Protein AF-A0A9X5Z1A7-F1 (afdb_monomer_lite)

Structure (mmCIF, N/CA/C/O backbone):
data_AF-A0A9X5Z1A7-F1
#
_entry.id   AF-A0A9X5Z1A7-F1
#
loop_
_atom_site.group_PDB
_atom_site.id
_atom_site.type_symbol
_atom_site.label_atom_id
_atom_site.label_alt_id
_atom_site.label_comp_id
_atom_site.label_asym_id
_atom_site.label_entity_id
_atom_site.label_seq_id
_atom_site.pdbx_PDB_ins_code
_atom_site.Cartn_x
_atom_site.Cartn_y
_atom_site.Cartn_z
_atom_site.occupancy
_atom_site.B_iso_or_equiv
_atom_site.auth_seq_id
_atom_site.auth_comp_id
_atom_site.auth_asym_id
_atom_site.auth_atom_id
_atom_site.pdbx_PDB_model_num
ATOM 1 N N . MET A 1 1 ? -14.332 5.388 10.655 1.00 78.69 1 MET A N 1
ATOM 2 C CA . MET A 1 1 ? -13.610 6.408 11.451 1.00 78.69 1 MET A CA 1
ATOM 3 C C . MET A 1 1 ? -14.039 6.489 12.929 1.00 78.69 1 MET A C 1
ATOM 5 O O . MET A 1 1 ? -13.181 6.592 13.798 1.00 78.69 1 MET A O 1
ATOM 9 N N . ASP A 1 2 ? -15.337 6.378 13.237 1.00 81.88 2 ASP A N 1
ATOM 10 C CA . ASP A 1 2 ? -15.950 6.581 14.571 1.00 81.88 2 ASP A CA 1
ATOM 11 C C . ASP A 1 2 ? -15.207 5.975 15.787 1.00 81.88 2 ASP A C 1
ATOM 13 O O . ASP A 1 2 ? -15.010 6.647 16.796 1.00 81.88 2 ASP A O 1
ATOM 17 N N . ARG A 1 3 ? -14.709 4.732 15.691 1.00 81.19 3 ARG A N 1
ATOM 18 C CA . ARG A 1 3 ? -13.983 4.078 16.802 1.00 81.19 3 ARG A CA 1
ATOM 19 C C . ARG A 1 3 ? -12.694 4.795 17.214 1.00 81.19 3 ARG A C 1
ATOM 21 O O . ARG A 1 3 ? -12.353 4.772 18.389 1.00 81.19 3 ARG A O 1
ATOM 28 N N . VAL A 1 4 ? -11.972 5.394 16.267 1.00 81.88 4 VAL A N 1
ATOM 29 C CA . VAL A 1 4 ? -10.717 6.114 16.548 1.00 81.88 4 VAL A CA 1
ATOM 30 C C . VAL A 1 4 ? -11.024 7.462 17.197 1.00 81.88 4 VAL A C 1
ATOM 32 O O . VAL A 1 4 ? -10.368 7.840 18.162 1.00 81.88 4 VAL A O 1
ATOM 35 N N . LEU A 1 5 ? -12.068 8.148 16.723 1.00 82.38 5 LEU A N 1
ATOM 36 C CA . LEU A 1 5 ? -12.526 9.418 17.292 1.00 82.38 5 LEU A CA 1
ATOM 37 C C . LEU A 1 5 ? -13.023 9.240 18.732 1.00 82.38 5 LEU A C 1
ATOM 39 O O . LEU A 1 5 ? -12.604 9.978 19.619 1.00 82.38 5 LEU A O 1
ATOM 43 N N . LYS A 1 6 ? -13.826 8.201 18.993 1.00 83.38 6 LYS A N 1
ATOM 44 C CA . LYS A 1 6 ? -14.278 7.840 20.350 1.00 83.38 6 LYS A CA 1
ATOM 45 C C . LYS A 1 6 ? -13.134 7.477 21.298 1.00 83.38 6 LYS A C 1
ATOM 47 O O . LYS A 1 6 ? -13.269 7.664 22.500 1.00 83.38 6 LYS A O 1
ATOM 52 N N . ALA A 1 7 ? -12.017 6.983 20.768 1.00 81.31 7 ALA A N 1
ATOM 53 C CA . ALA A 1 7 ? -10.816 6.666 21.538 1.00 81.31 7 ALA A CA 1
ATOM 54 C C . ALA A 1 7 ? -9.868 7.872 21.721 1.00 81.31 7 ALA A C 1
ATOM 56 O O . ALA A 1 7 ? -8.721 7.695 22.121 1.00 81.31 7 ALA A O 1
ATOM 57 N N . GLY A 1 8 ? -10.307 9.095 21.401 1.00 82.25 8 GLY A N 1
ATOM 58 C CA . GLY A 1 8 ? -9.481 10.298 21.544 1.00 82.25 8 GLY A CA 1
ATOM 59 C C . GLY A 1 8 ? -8.377 10.421 20.490 1.00 82.25 8 GLY A C 1
ATOM 60 O O . GLY A 1 8 ? -7.371 11.081 20.727 1.00 82.25 8 GLY A O 1
ATOM 61 N N . GLY A 1 9 ? -8.540 9.779 19.330 1.00 85.25 9 GLY A N 1
ATOM 62 C CA . GLY A 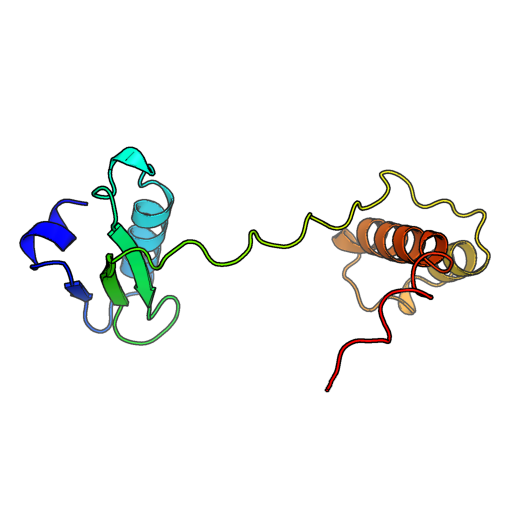1 9 ? -7.590 9.851 18.219 1.00 85.25 9 GLY A CA 1
ATOM 63 C C . GLY A 1 9 ? -6.574 8.710 18.168 1.00 85.25 9 GLY A C 1
ATOM 64 O O . GLY A 1 9 ? -5.875 8.596 17.166 1.00 85.25 9 GLY A O 1
ATOM 65 N N . VAL A 1 10 ? -6.515 7.828 19.173 1.00 89.69 10 VAL A N 1
ATOM 66 C CA . VAL A 1 10 ? -5.623 6.656 19.178 1.00 89.69 10 VAL A CA 1
ATOM 67 C C . VAL A 1 10 ? -6.395 5.400 19.561 1.00 89.69 10 VAL A C 1
ATOM 69 O O . VAL A 1 10 ? -6.871 5.252 20.680 1.00 89.69 10 VAL A O 1
ATOM 72 N N . LEU A 1 11 ? -6.474 4.446 18.636 1.00 89.44 11 LEU A N 1
ATOM 73 C CA . LEU A 1 11 ? -7.043 3.125 18.868 1.00 89.44 11 LEU A CA 1
ATOM 74 C C . LEU A 1 11 ? -5.924 2.084 18.925 1.00 89.44 11 LEU A C 1
ATOM 76 O O . LEU A 1 11 ? -5.301 1.768 17.910 1.00 89.44 11 LEU A O 1
ATOM 80 N N . ARG A 1 12 ? -5.709 1.507 20.109 1.00 90.75 12 ARG A N 1
ATOM 81 C CA . ARG A 1 12 ? -4.776 0.397 20.328 1.00 90.75 12 ARG A CA 1
ATOM 82 C C . ARG A 1 12 ? -5.545 -0.907 20.492 1.00 90.75 12 ARG A C 1
ATOM 84 O O . ARG A 1 12 ? -6.435 -1.011 21.328 1.00 90.75 12 ARG A O 1
ATOM 91 N N . ILE A 1 13 ? -5.180 -1.909 19.702 1.00 87.19 13 ILE A N 1
ATOM 92 C CA . ILE A 1 13 ? -5.730 -3.261 19.777 1.00 87.19 13 ILE A CA 1
ATOM 93 C C . ILE A 1 13 ? -4.597 -4.197 20.139 1.00 87.19 13 ILE A C 1
ATOM 95 O O . ILE A 1 13 ? -3.599 -4.304 19.416 1.00 87.19 13 ILE A O 1
ATOM 99 N N . GLU A 1 14 ? -4.742 -4.871 21.272 1.00 90.44 14 GLU A N 1
ATOM 100 C CA . GLU A 1 14 ? -3.673 -5.700 21.789 1.00 90.44 14 GLU A CA 1
ATOM 101 C C . GLU A 1 14 ? -3.637 -7.081 21.158 1.00 90.44 14 GLU A C 1
ATOM 103 O O . GLU A 1 14 ? -4.660 -7.748 21.064 1.00 90.44 14 GLU A O 1
ATOM 108 N N . ASN A 1 15 ? -2.445 -7.468 20.682 1.00 85.62 15 ASN A N 1
ATOM 109 C CA . ASN A 1 15 ? -2.160 -8.762 20.059 1.00 85.62 15 ASN A CA 1
ATOM 110 C C . ASN A 1 15 ? -3.318 -9.338 19.214 1.00 85.62 15 ASN A C 1
ATOM 112 O O . ASN A 1 15 ? -3.721 -10.482 19.428 1.00 85.62 15 ASN A O 1
ATOM 116 N N . PRO A 1 16 ? -3.863 -8.580 18.236 1.00 88.25 16 PRO A N 1
ATOM 117 C CA . PRO A 1 16 ? -5.027 -9.041 17.502 1.00 88.25 16 PRO A CA 1
ATOM 118 C C . PRO A 1 16 ? -4.692 -10.281 16.664 1.00 88.25 16 PRO A C 1
ATOM 120 O O . PRO A 1 16 ? -3.621 -10.327 16.033 1.00 88.25 16 PRO A O 1
ATOM 123 N N . PRO A 1 17 ? -5.628 -11.244 16.576 1.00 88.94 17 PRO A N 1
ATOM 124 C CA . PRO A 1 17 ? -5.539 -12.360 15.645 1.00 88.94 17 PRO A CA 1
ATOM 125 C C . PRO A 1 17 ? -5.388 -11.888 14.193 1.00 88.94 17 PRO A C 1
ATOM 127 O O . PRO A 1 17 ? -5.860 -10.812 13.814 1.00 88.94 17 PRO A O 1
ATOM 130 N N . ALA A 1 18 ? -4.790 -12.725 13.342 1.00 86.00 18 ALA A N 1
ATOM 131 C CA . ALA A 1 18 ? -4.546 -12.398 11.933 1.00 86.00 18 ALA A CA 1
ATOM 132 C C . ALA A 1 18 ? -5.827 -12.009 11.165 1.00 86.00 18 ALA A C 1
ATOM 134 O O . ALA A 1 18 ? -5.810 -11.072 10.365 1.00 86.00 18 ALA A O 1
ATOM 135 N N . ALA A 1 19 ? -6.954 -12.668 11.455 1.00 87.62 19 ALA A N 1
ATOM 136 C CA . ALA A 1 19 ? -8.250 -12.344 10.857 1.00 87.62 19 ALA A CA 1
ATOM 137 C C . ALA A 1 19 ? -8.719 -10.919 11.211 1.00 87.62 19 ALA A C 1
ATOM 139 O O . ALA A 1 19 ? -9.176 -10.180 10.338 1.00 87.62 19 ALA A O 1
ATOM 140 N N . VAL A 1 20 ? -8.527 -10.499 12.467 1.00 87.88 20 VAL A N 1
ATOM 141 C CA . VAL A 1 20 ? -8.867 -9.146 12.936 1.00 87.88 20 VAL A CA 1
ATOM 142 C C . VAL A 1 20 ? -7.979 -8.107 12.250 1.00 87.88 20 VAL A C 1
ATOM 144 O O . VAL A 1 20 ? -8.480 -7.091 11.773 1.00 87.88 20 VAL A O 1
ATOM 147 N N . ARG A 1 21 ? -6.677 -8.384 12.091 1.00 86.88 21 ARG A N 1
ATOM 148 C CA . ARG A 1 21 ? -5.765 -7.504 11.334 1.00 86.88 21 ARG A CA 1
ATOM 149 C C . ARG A 1 21 ? -6.200 -7.338 9.887 1.00 86.88 21 ARG A C 1
ATOM 151 O O . ARG A 1 21 ? -6.210 -6.224 9.368 1.00 86.88 21 ARG A O 1
ATOM 158 N N . ALA A 1 22 ? -6.572 -8.436 9.232 1.00 87.62 22 ALA A N 1
ATOM 159 C CA . ALA A 1 22 ? -7.035 -8.404 7.853 1.00 87.62 22 ALA A CA 1
ATOM 160 C C . ALA A 1 22 ? -8.320 -7.576 7.707 1.00 87.62 22 ALA A C 1
ATOM 162 O O . ALA A 1 22 ? -8.421 -6.787 6.767 1.00 87.62 22 ALA A O 1
ATOM 163 N N . ALA A 1 23 ? -9.262 -7.708 8.646 1.00 88.88 23 ALA A N 1
ATOM 164 C CA . ALA A 1 23 ? -10.491 -6.919 8.669 1.00 88.88 23 ALA A CA 1
ATOM 165 C C . ALA A 1 23 ? -10.201 -5.418 8.833 1.00 88.88 23 ALA A C 1
ATOM 167 O O . ALA A 1 23 ? -10.660 -4.618 8.020 1.00 88.88 23 ALA A O 1
ATOM 168 N N . TYR A 1 24 ? -9.367 -5.042 9.809 1.00 88.75 24 TYR A N 1
ATOM 169 C CA . TYR A 1 24 ? -8.966 -3.645 9.999 1.00 88.75 24 TYR A CA 1
ATOM 170 C C . TYR A 1 24 ? -8.227 -3.085 8.787 1.00 88.75 24 TYR A C 1
ATOM 172 O O . TYR A 1 24 ? -8.501 -1.966 8.379 1.00 88.75 24 TYR A O 1
ATOM 180 N N . ARG A 1 25 ? -7.342 -3.858 8.152 1.00 86.00 25 ARG A N 1
ATOM 181 C CA . ARG A 1 25 ? -6.638 -3.419 6.940 1.00 86.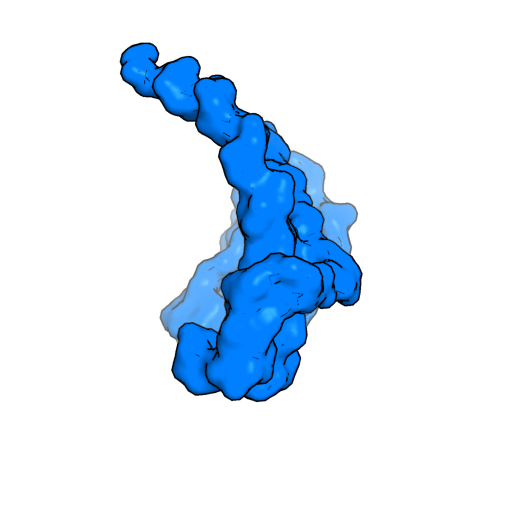00 25 ARG A CA 1
ATOM 182 C C . ARG A 1 25 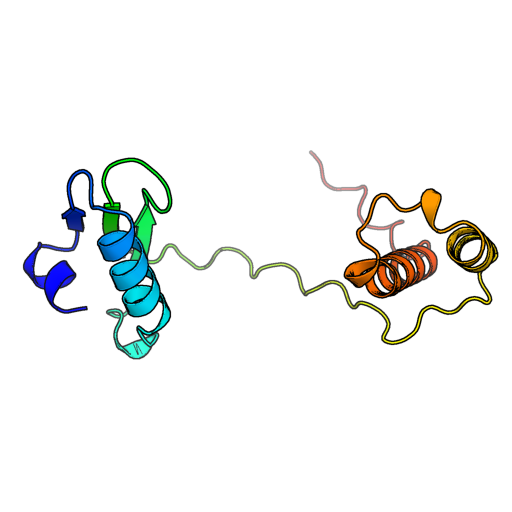? -7.598 -3.115 5.793 1.00 86.00 25 ARG A C 1
ATOM 184 O O . ARG A 1 25 ? -7.424 -2.105 5.123 1.00 86.00 25 ARG A O 1
ATOM 191 N N . ARG A 1 26 ? -8.594 -3.978 5.566 1.00 88.12 26 ARG A N 1
ATOM 192 C CA . ARG A 1 26 ? -9.622 -3.744 4.540 1.00 88.12 26 ARG A CA 1
ATOM 193 C C . ARG A 1 26 ? -10.433 -2.493 4.860 1.00 88.12 26 ARG A C 1
ATOM 195 O O . ARG A 1 26 ? -10.598 -1.664 3.981 1.00 88.12 26 ARG A O 1
ATOM 202 N N . ALA A 1 27 ? -10.854 -2.343 6.116 1.00 87.94 27 ALA A N 1
ATOM 203 C CA . ALA A 1 27 ? -11.601 -1.174 6.561 1.00 87.94 27 ALA A CA 1
ATOM 204 C C . ALA A 1 27 ? -10.787 0.120 6.410 1.00 87.94 27 ALA A C 1
ATOM 206 O O . ALA A 1 27 ? -11.301 1.105 5.910 1.00 87.94 27 ALA A O 1
ATOM 207 N N . LEU A 1 28 ? -9.504 0.121 6.787 1.00 86.81 28 LEU A N 1
ATOM 208 C CA . LEU A 1 28 ? -8.626 1.286 6.642 1.00 86.81 28 LEU A CA 1
ATOM 209 C C . LEU A 1 28 ? -8.383 1.650 5.173 1.00 86.81 28 LEU A C 1
ATOM 211 O O . LEU A 1 28 ? -8.312 2.827 4.846 1.00 86.81 28 LEU A O 1
ATOM 215 N N . ALA A 1 29 ? -8.264 0.650 4.297 1.00 85.50 29 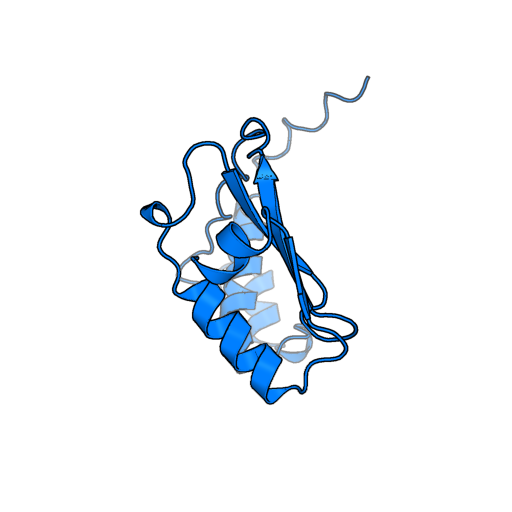ALA A N 1
ATOM 216 C CA . ALA A 1 29 ? -8.090 0.862 2.862 1.00 85.50 29 ALA A CA 1
ATOM 217 C C . ALA A 1 29 ? -9.366 1.358 2.164 1.00 85.50 29 ALA A C 1
ATOM 219 O O . ALA A 1 29 ? -9.271 1.930 1.084 1.00 85.50 29 ALA A O 1
ATOM 220 N N . SER A 1 30 ? -10.540 1.124 2.758 1.00 87.56 30 SER A N 1
ATOM 221 C CA . SER A 1 30 ? -11.824 1.573 2.217 1.00 87.56 30 SER A CA 1
ATOM 222 C C . SER A 1 30 ? -12.279 2.926 2.758 1.00 87.56 30 SER A C 1
ATOM 224 O O . SER A 1 30 ? -13.327 3.389 2.330 1.00 87.56 30 SER A O 1
ATOM 226 N N . ILE A 1 31 ? -11.556 3.531 3.710 1.00 85.94 31 ILE A N 1
ATOM 227 C CA . ILE A 1 31 ? -11.889 4.864 4.228 1.00 85.94 31 ILE A CA 1
ATOM 228 C C . ILE A 1 31 ? -11.602 5.891 3.126 1.00 85.94 31 ILE A C 1
ATOM 230 O O . ILE A 1 31 ? -10.444 6.019 2.714 1.00 85.94 31 ILE A O 1
ATOM 234 N N . PRO A 1 32 ? -12.619 6.623 2.653 1.00 84.94 32 PRO A N 1
ATOM 235 C CA . PRO A 1 32 ? -12.405 7.698 1.704 1.00 84.94 32 PRO A CA 1
ATOM 236 C C . PRO A 1 32 ? -11.765 8.914 2.405 1.00 84.94 32 PRO A C 1
ATOM 238 O O . PRO A 1 32 ? -11.806 9.062 3.627 1.00 84.94 32 PRO A O 1
ATOM 241 N N . LEU A 1 33 ? -11.058 9.749 1.637 1.00 78.06 33 LEU A N 1
ATOM 242 C CA . LEU A 1 33 ? -10.243 10.850 2.177 1.00 78.06 33 LEU A CA 1
ATOM 243 C C . LEU A 1 33 ? -11.068 11.921 2.907 1.00 78.06 33 LEU A C 1
ATOM 245 O O . LEU A 1 33 ? -10.555 12.550 3.825 1.00 78.06 33 LEU A O 1
ATOM 249 N N . ASP A 1 34 ? -12.320 12.099 2.506 1.00 82.69 34 ASP A N 1
ATOM 250 C CA . ASP A 1 34 ? -13.319 12.996 3.094 1.00 82.69 34 ASP A CA 1
ATOM 251 C C . ASP A 1 34 ? -13.827 12.531 4.470 1.00 82.69 34 ASP A C 1
ATOM 253 O O . ASP A 1 34 ? -14.262 13.350 5.275 1.00 82.69 34 ASP A O 1
ATOM 257 N N . GLU A 1 35 ? -13.719 11.239 4.789 1.00 83.75 35 GLU A N 1
ATOM 258 C CA . GLU A 1 35 ? -14.019 10.713 6.128 1.00 83.75 35 GLU A CA 1
ATOM 259 C C . GLU A 1 35 ? -12.896 10.972 7.150 1.00 83.75 35 GLU A C 1
ATOM 261 O O . GLU A 1 35 ? -13.083 10.752 8.354 1.00 83.75 35 GLU A O 1
ATOM 266 N N . VAL A 1 36 ? -11.713 11.405 6.702 1.00 85.06 36 VAL A N 1
ATOM 267 C CA . VAL A 1 36 ? -10.621 11.819 7.588 1.00 85.06 36 VAL A CA 1
ATOM 268 C C . VAL A 1 36 ? -10.802 13.304 7.910 1.00 85.06 36 VAL A C 1
ATOM 270 O O . VAL A 1 36 ? -10.876 14.105 6.982 1.00 85.06 36 VAL A O 1
ATOM 273 N N . PRO A 1 37 ? -10.835 13.704 9.198 1.00 85.00 37 PRO A N 1
ATOM 274 C CA . PRO A 1 37 ? -10.944 15.112 9.561 1.00 85.00 37 PRO A CA 1
ATOM 275 C C . PRO A 1 37 ? -9.895 15.980 8.863 1.00 85.00 37 PRO A C 1
ATOM 277 O O . PRO A 1 37 ? -8.731 15.587 8.734 1.00 85.00 37 PRO A O 1
ATOM 280 N N . GLU A 1 38 ? -10.308 17.169 8.434 1.00 83.00 38 GLU A N 1
ATOM 281 C CA . GLU A 1 38 ? -9.428 18.106 7.742 1.00 83.00 38 GLU A CA 1
ATOM 282 C C . GLU A 1 38 ? -8.202 18.456 8.602 1.00 83.00 38 GLU A C 1
ATOM 284 O O . GLU A 1 38 ? -8.269 18.524 9.830 1.00 83.00 38 GLU A O 1
ATOM 289 N N . GLY A 1 39 ? -7.041 18.603 7.959 1.00 82.94 39 GLY A N 1
ATOM 290 C CA . GLY A 1 39 ? -5.773 18.838 8.656 1.00 82.94 39 GLY A CA 1
ATOM 291 C C . GLY A 1 39 ? -5.238 17.628 9.430 1.00 82.94 39 GLY A C 1
ATOM 292 O O . GLY A 1 39 ? -4.158 17.714 10.009 1.00 82.94 39 GLY A O 1
ATOM 293 N N . LYS A 1 40 ? -5.929 16.482 9.413 1.00 86.75 40 LYS A N 1
ATOM 294 C CA . LYS A 1 40 ? -5.460 15.239 10.029 1.00 86.75 40 LYS A CA 1
ATOM 295 C C . LYS A 1 40 ? -5.036 14.207 8.990 1.00 86.75 40 LYS A C 1
ATOM 297 O O . LYS A 1 40 ? -5.386 14.256 7.811 1.00 86.75 40 LYS A O 1
ATOM 302 N N . ARG A 1 41 ? -4.260 13.231 9.448 1.00 86.31 41 ARG A N 1
ATOM 303 C CA . ARG A 1 41 ? -3.872 12.045 8.692 1.00 86.31 41 ARG A CA 1
ATOM 304 C C . ARG A 1 41 ? -4.029 10.810 9.563 1.00 86.31 41 ARG A C 1
ATOM 306 O O . ARG A 1 41 ? -3.609 10.790 10.716 1.00 86.31 41 ARG A O 1
ATOM 313 N N . LEU A 1 42 ? -4.575 9.753 8.974 1.00 88.06 42 LEU A N 1
ATOM 314 C CA . LEU A 1 42 ? -4.632 8.443 9.604 1.00 88.06 42 LEU A CA 1
ATOM 315 C C . LEU A 1 42 ? -3.316 7.689 9.376 1.00 88.06 42 LEU A C 1
ATOM 317 O O . LEU A 1 42 ? -2.870 7.526 8.237 1.00 88.06 42 LEU A O 1
ATOM 321 N N . ILE A 1 43 ? -2.704 7.208 10.452 1.00 88.31 43 ILE A N 1
ATOM 322 C CA . ILE A 1 43 ? -1.553 6.306 10.416 1.00 88.31 43 ILE A CA 1
ATOM 323 C C . ILE A 1 43 ? -1.897 5.007 11.137 1.00 88.31 43 ILE A C 1
ATOM 325 O O . ILE A 1 43 ? -2.708 4.984 12.059 1.00 88.31 43 ILE A O 1
ATOM 329 N N . TYR A 1 44 ? -1.280 3.904 10.723 1.00 88.81 44 TYR A N 1
ATOM 330 C CA . TYR A 1 44 ? -1.415 2.637 11.431 1.00 88.81 44 TYR A CA 1
ATOM 331 C C . TYR A 1 44 ? -0.081 1.891 11.487 1.00 88.81 44 TYR A C 1
ATOM 333 O O . TYR A 1 44 ? 0.709 1.923 10.542 1.00 88.81 44 TYR A O 1
ATOM 341 N N . ARG A 1 45 ? 0.179 1.225 12.615 1.00 87.50 45 ARG A N 1
ATOM 342 C CA . ARG A 1 45 ? 1.402 0.461 12.914 1.00 87.50 45 ARG A CA 1
ATOM 343 C C . ARG A 1 45 ? 1.042 -0.924 13.452 1.00 87.50 45 ARG A C 1
ATOM 345 O O . ARG A 1 45 ? -0.087 -1.153 13.873 1.00 87.50 45 ARG A O 1
ATOM 352 N N . GLY A 1 46 ? 1.996 -1.856 13.429 1.00 82.88 46 GLY A N 1
ATOM 353 C CA . GLY A 1 46 ? 1.739 -3.248 13.825 1.00 82.88 46 GLY A CA 1
ATOM 354 C C . GLY A 1 46 ? 0.933 -4.016 12.773 1.00 82.88 46 GLY A C 1
ATOM 355 O O . GLY A 1 46 ? 0.031 -4.787 13.091 1.00 82.88 46 GLY A O 1
ATOM 356 N N . ARG A 1 47 ? 1.226 -3.769 11.488 1.00 73.94 47 ARG A N 1
ATOM 357 C CA . ARG A 1 47 ? 0.518 -4.371 10.346 1.00 73.94 47 ARG A CA 1
ATOM 358 C C . 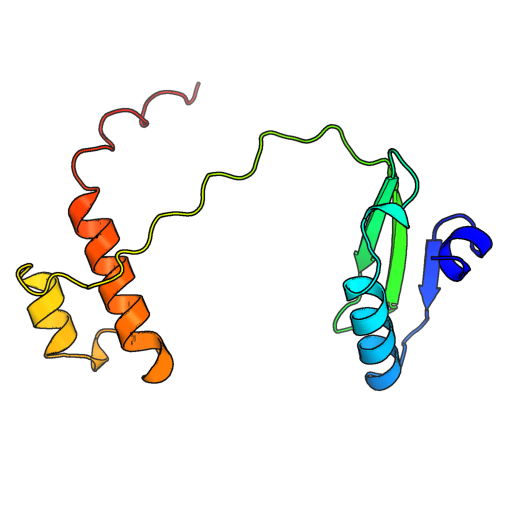ARG A 1 47 ? 0.575 -5.901 10.370 1.00 73.94 47 ARG A C 1
ATOM 360 O O . ARG A 1 47 ? -0.452 -6.548 10.179 1.00 73.94 47 ARG A O 1
ATOM 367 N N . ASP A 1 48 ? 1.755 -6.448 10.654 1.00 73.81 48 ASP A N 1
ATOM 368 C CA . ASP A 1 48 ? 2.030 -7.881 10.496 1.00 73.81 48 ASP A CA 1
ATOM 369 C C . ASP A 1 48 ? 2.361 -8.587 11.821 1.00 73.81 48 ASP A C 1
ATOM 371 O O . ASP A 1 48 ? 2.158 -9.793 11.945 1.00 73.81 48 ASP A O 1
ATOM 375 N N . ARG A 1 49 ? 2.846 -7.854 12.833 1.00 70.81 49 ARG A N 1
ATOM 376 C CA . ARG A 1 49 ? 3.210 -8.357 14.173 1.00 70.81 49 ARG A CA 1
ATOM 377 C C . ARG A 1 49 ? 2.918 -7.276 15.226 1.00 70.81 49 ARG A C 1
ATOM 379 O O . ARG A 1 49 ? 2.712 -6.131 14.838 1.00 70.81 49 ARG A O 1
ATOM 386 N N . SER A 1 50 ? 2.903 -7.650 16.514 1.00 82.94 50 SER A N 1
ATOM 387 C CA . SER A 1 50 ? 2.660 -6.786 17.698 1.00 82.94 50 SER A CA 1
ATOM 388 C C . SER A 1 50 ? 1.275 -6.116 17.766 1.00 82.94 50 SER A C 1
ATOM 390 O O . SER A 1 50 ? 0.380 -6.457 16.996 1.00 82.94 50 SER A O 1
ATOM 392 N N . HIS A 1 51 ? 1.030 -5.236 18.740 1.00 86.88 51 HIS A N 1
ATOM 393 C CA . HIS A 1 51 ? -0.251 -4.530 18.880 1.00 86.88 51 HIS A CA 1
ATOM 394 C C . HIS A 1 51 ? -0.565 -3.716 17.615 1.00 86.88 51 HIS A C 1
ATOM 396 O O . HIS A 1 51 ? 0.309 -3.039 17.074 1.00 86.88 51 HIS A O 1
ATOM 402 N N . LEU A 1 52 ? -1.813 -3.775 17.147 1.00 87.50 52 LEU A N 1
ATOM 403 C CA . LEU A 1 52 ? -2.270 -2.925 16.051 1.00 87.50 52 LEU A CA 1
ATOM 404 C C . LEU A 1 52 ? -2.624 -1.562 16.641 1.00 87.50 52 LEU A C 1
ATOM 406 O O . LEU A 1 52 ? -3.489 -1.475 17.510 1.00 87.50 52 LEU A O 1
ATOM 410 N N . VAL A 1 53 ? -1.955 -0.511 16.179 1.00 89.62 53 VAL A N 1
ATOM 411 C CA . VAL A 1 53 ? -2.195 0.861 16.641 1.00 89.62 53 VAL A CA 1
ATOM 412 C C . VAL A 1 53 ? -2.639 1.694 15.450 1.00 89.62 53 VAL A C 1
ATOM 414 O O . VAL A 1 53 ? -1.987 1.658 14.409 1.00 89.62 53 VAL A O 1
ATOM 417 N N . ILE A 1 54 ? -3.760 2.395 15.586 1.00 90.25 54 ILE A N 1
ATOM 418 C CA . ILE A 1 54 ? -4.339 3.275 14.570 1.00 90.25 54 ILE A CA 1
ATOM 419 C C . ILE A 1 54 ? -4.452 4.659 15.199 1.00 90.25 54 ILE A C 1
ATOM 421 O O . ILE A 1 54 ? -5.112 4.807 16.223 1.00 90.25 54 ILE A O 1
ATOM 425 N N . GLU A 1 55 ? -3.817 5.658 14.601 1.00 90.69 55 GLU A N 1
ATOM 426 C CA . GLU A 1 55 ? -3.710 7.002 15.170 1.00 90.69 55 GLU A CA 1
ATOM 427 C C . GLU A 1 55 ? -4.130 8.048 14.144 1.00 90.69 55 GLU A C 1
ATOM 429 O O . GLU A 1 55 ? -3.846 7.927 12.949 1.00 90.69 55 GLU A O 1
ATOM 434 N N . LEU A 1 56 ? -4.796 9.087 14.629 1.00 89.12 56 LEU A N 1
ATOM 435 C CA . LEU A 1 56 ? -5.122 10.283 13.882 1.00 89.12 56 LEU A CA 1
ATOM 436 C C . LEU A 1 56 ? -4.139 11.381 14.294 1.00 89.12 56 LEU A C 1
ATOM 438 O O . LEU A 1 56 ? -4.262 11.968 15.366 1.00 89.12 56 LEU A O 1
ATOM 442 N N . ILE A 1 57 ? -3.152 11.637 13.445 1.00 87.75 57 ILE A N 1
ATOM 443 C CA . ILE A 1 57 ? -2.116 12.646 13.682 1.00 87.75 57 ILE A CA 1
ATOM 444 C C . ILE A 1 57 ? -2.429 13.924 12.912 1.00 87.75 57 ILE A C 1
ATOM 446 O O . ILE A 1 57 ? -3.184 13.895 11.939 1.00 87.75 57 ILE A O 1
ATOM 450 N N . ASP A 1 58 ? -1.829 15.040 13.315 1.00 86.94 58 ASP A N 1
ATOM 451 C CA . ASP A 1 58 ? -1.812 16.236 12.476 1.00 86.94 58 ASP A CA 1
ATOM 452 C C . ASP A 1 58 ? -1.095 15.931 11.165 1.00 86.94 58 ASP A C 1
ATOM 454 O O . ASP A 1 58 ? -0.062 15.255 11.137 1.00 86.94 58 ASP A O 1
ATOM 458 N N . LYS A 1 59 ? -1.685 16.381 10.060 1.00 80.69 59 LYS A N 1
ATOM 459 C CA . LYS A 1 59 ? -1.063 16.288 8.749 1.00 80.69 59 LYS A CA 1
ATOM 460 C C . LYS A 1 59 ? 0.133 17.246 8.782 1.00 80.69 59 LYS A C 1
ATOM 462 O O . LYS A 1 59 ? -0.090 18.451 8.879 1.00 80.69 59 LYS A O 1
ATOM 467 N N . PRO A 1 60 ? 1.383 16.748 8.735 1.00 71.88 60 PRO A N 1
ATOM 468 C CA . PRO A 1 60 ? 2.513 17.646 8.565 1.00 71.88 60 PRO A CA 1
ATOM 469 C C . PRO A 1 60 ? 2.336 18.398 7.246 1.00 71.88 60 PRO A C 1
ATOM 471 O O . PRO A 1 60 ? 1.714 17.864 6.317 1.00 71.88 60 PRO A O 1
ATOM 474 N N . ASP A 1 61 ? 2.879 19.614 7.182 1.00 68.94 61 ASP A N 1
ATOM 475 C CA . ASP A 1 61 ? 2.963 20.389 5.944 1.00 68.94 61 ASP A CA 1
ATOM 476 C C . ASP A 1 61 ? 3.423 19.443 4.823 1.00 68.94 61 ASP A C 1
ATOM 478 O O . ASP A 1 61 ? 4.387 18.692 5.048 1.00 68.94 61 ASP A O 1
ATOM 482 N N . PRO A 1 62 ? 2.686 19.320 3.698 1.00 65.75 62 PRO A N 1
ATOM 483 C CA . PRO A 1 62 ? 3.091 18.434 2.625 1.00 65.75 62 PRO A CA 1
ATOM 484 C C . PRO A 1 62 ? 4.515 18.804 2.223 1.00 65.75 62 PRO A C 1
ATOM 486 O O . PRO A 1 62 ? 4.755 19.821 1.580 1.00 65.75 62 PRO A O 1
ATOM 489 N N . GLY A 1 63 ? 5.465 17.954 2.621 1.00 60.22 63 GLY A N 1
ATOM 490 C CA . GLY A 1 63 ? 6.820 18.005 2.101 1.00 60.22 63 GLY A CA 1
ATOM 491 C C . GLY A 1 63 ? 6.791 17.970 0.570 1.00 60.22 63 GLY A C 1
ATOM 492 O O . GLY A 1 63 ? 5.737 17.709 -0.026 1.00 60.22 63 GLY A O 1
ATOM 493 N N . PRO A 1 64 ? 7.932 18.220 -0.087 1.00 69.94 64 PRO A N 1
ATOM 494 C CA . PRO A 1 64 ? 7.987 18.273 -1.540 1.00 69.94 64 PRO A CA 1
ATOM 495 C C . PRO A 1 64 ? 7.272 17.059 -2.155 1.00 69.94 64 PRO A C 1
ATOM 497 O O . PRO A 1 64 ? 7.406 15.943 -1.632 1.00 69.94 64 PRO A O 1
ATOM 500 N N . PRO A 1 65 ? 6.464 17.271 -3.214 1.00 71.12 65 PRO A N 1
ATOM 501 C CA . PRO A 1 65 ? 5.695 16.200 -3.824 1.00 71.12 65 PRO A CA 1
ATOM 502 C C . PRO A 1 65 ? 6.626 15.037 -4.185 1.00 71.12 65 PRO A C 1
ATOM 504 O O . PRO A 1 65 ? 7.785 15.270 -4.548 1.00 71.12 65 PRO A O 1
ATOM 507 N N . PRO A 1 66 ? 6.152 13.782 -4.073 1.00 71.06 66 PRO A N 1
ATOM 508 C CA . PRO A 1 66 ? 6.966 12.637 -4.447 1.00 71.06 66 PRO A CA 1
ATOM 509 C C . PRO A 1 66 ? 7.450 12.804 -5.895 1.00 71.06 66 PRO A C 1
ATOM 511 O O . PRO A 1 66 ? 6.707 13.346 -6.721 1.00 71.06 66 PRO A O 1
ATOM 514 N N . PRO A 1 67 ? 8.677 12.355 -6.214 1.00 73.19 67 PRO A N 1
ATOM 515 C CA . PRO A 1 67 ? 9.196 12.451 -7.570 1.00 73.19 67 PRO A CA 1
ATOM 516 C C . PRO A 1 67 ? 8.231 11.776 -8.547 1.00 73.19 67 PRO A C 1
ATOM 518 O O . PRO A 1 67 ? 7.598 10.767 -8.217 1.00 73.19 67 PRO A O 1
ATOM 521 N N . ALA A 1 68 ? 8.113 12.350 -9.746 1.00 75.62 68 ALA A N 1
ATOM 522 C CA . ALA A 1 68 ? 7.263 11.797 -10.790 1.00 75.62 68 ALA A CA 1
ATOM 523 C C . ALA A 1 68 ? 7.628 10.318 -11.042 1.00 75.62 68 ALA A C 1
ATOM 525 O O . ALA A 1 68 ? 8.816 9.975 -11.028 1.00 75.62 68 ALA A O 1
ATOM 526 N N . PRO A 1 69 ? 6.641 9.429 -11.264 1.00 75.81 69 PRO A N 1
ATOM 527 C CA . PRO A 1 69 ? 6.919 8.038 -11.592 1.00 75.81 69 PRO A CA 1
ATOM 528 C C . PRO A 1 69 ? 7.854 7.948 -12.800 1.00 75.81 69 PRO A C 1
ATOM 530 O O . PRO A 1 69 ? 7.617 8.607 -13.812 1.00 75.81 69 PRO A O 1
ATOM 533 N N . ILE A 1 70 ? 8.894 7.117 -12.708 1.00 70.19 70 ILE A N 1
ATOM 534 C CA . ILE A 1 70 ? 9.790 6.875 -13.843 1.00 70.19 70 ILE A CA 1
ATOM 535 C C . ILE A 1 70 ? 8.962 6.209 -14.954 1.00 70.19 70 ILE A C 1
ATOM 537 O O . ILE A 1 70 ? 8.380 5.143 -14.708 1.00 70.19 70 ILE A O 1
ATOM 541 N N . PRO A 1 71 ? 8.876 6.805 -16.156 1.00 70.81 71 PRO A N 1
ATOM 542 C CA . PRO A 1 71 ? 8.133 6.219 -17.259 1.00 70.81 71 PRO A CA 1
ATOM 543 C C . PRO A 1 71 ? 8.791 4.900 -17.672 1.00 70.81 71 PRO A C 1
ATOM 545 O O . PRO A 1 71 ? 9.971 4.854 -18.010 1.00 70.81 71 PRO A O 1
ATOM 548 N N . ILE A 1 72 ? 8.017 3.816 -17.639 1.00 72.19 72 ILE A N 1
ATOM 549 C CA . ILE A 1 72 ? 8.439 2.518 -18.168 1.00 72.19 72 ILE A CA 1
ATOM 550 C C . ILE A 1 72 ? 7.928 2.440 -19.610 1.00 72.19 72 ILE A C 1
ATOM 552 O O . ILE A 1 72 ? 6.712 2.519 -19.802 1.00 72.19 72 ILE A O 1
ATOM 556 N N . PRO A 1 73 ? 8.802 2.268 -20.615 1.00 72.62 73 PRO A N 1
ATOM 557 C CA . PRO A 1 73 ? 8.382 2.078 -21.997 1.00 72.62 73 PRO A CA 1
ATOM 558 C C . PRO A 1 73 ? 7.356 0.946 -22.135 1.00 72.62 73 PRO A C 1
ATOM 560 O O . PRO A 1 73 ? 7.471 -0.108 -21.503 1.00 72.62 73 PRO A O 1
ATOM 563 N N . HIS A 1 74 ? 6.347 1.143 -22.987 1.00 72.56 74 HIS A N 1
ATOM 564 C CA . HIS A 1 74 ? 5.340 0.113 -23.266 1.00 72.56 74 HIS A CA 1
ATOM 565 C C . HIS A 1 74 ? 5.918 -1.089 -24.019 1.00 72.56 74 HIS A C 1
ATOM 567 O O . HIS A 1 74 ? 5.366 -2.184 -23.934 1.00 72.56 74 HIS A O 1
ATOM 573 N N . THR A 1 75 ? 7.037 -0.890 -24.708 1.00 68.75 75 THR A N 1
ATOM 574 C CA . THR A 1 75 ? 7.759 -1.899 -25.477 1.00 68.75 75 THR A CA 1
ATOM 575 C C . THR A 1 75 ? 9.246 -1.784 -25.177 1.00 68.75 75 THR A C 1
ATOM 577 O O . THR A 1 75 ? 9.785 -0.679 -25.127 1.00 68.75 75 THR A O 1
ATOM 580 N N . ALA A 1 76 ? 9.912 -2.919 -24.974 1.00 64.62 76 ALA A N 1
ATOM 581 C CA . ALA A 1 76 ? 11.366 -2.958 -24.960 1.00 64.62 76 ALA A CA 1
ATOM 582 C C . ALA A 1 76 ? 11.856 -2.923 -26.415 1.00 64.62 76 ALA A C 1
ATOM 584 O O . ALA A 1 76 ? 11.484 -3.793 -27.202 1.00 64.62 76 ALA A O 1
ATOM 585 N N . ASP A 1 77 ? 12.652 -1.920 -26.779 1.00 68.12 77 ASP A N 1
ATOM 586 C CA . ASP A 1 77 ? 13.296 -1.880 -28.091 1.00 68.12 77 ASP A CA 1
ATOM 587 C C . ASP A 1 77 ? 14.484 -2.848 -28.109 1.00 68.12 77 ASP A C 1
ATOM 589 O O . ASP A 1 77 ? 15.573 -2.544 -27.627 1.00 68.12 77 ASP A O 1
ATOM 593 N N . LEU A 1 78 ? 14.272 -4.043 -28.656 1.00 62.16 78 LEU A N 1
ATOM 594 C CA . LEU A 1 78 ? 15.307 -5.074 -28.762 1.00 62.16 78 LEU A CA 1
ATOM 595 C C . LEU A 1 78 ? 16.437 -4.708 -29.743 1.00 62.16 78 LEU A C 1
ATOM 597 O O . LEU A 1 78 ? 17.389 -5.475 -29.861 1.00 62.16 78 LEU A O 1
ATOM 601 N N . GLY A 1 79 ? 16.367 -3.555 -30.421 1.00 62.25 79 GLY A N 1
ATOM 602 C CA . GLY A 1 79 ? 17.461 -3.016 -31.230 1.00 62.25 79 GLY A CA 1
ATOM 603 C C . GLY A 1 79 ? 18.717 -2.681 -30.419 1.00 62.25 79 GLY A C 1
ATOM 604 O O . GLY A 1 79 ? 19.804 -2.571 -30.985 1.00 62.25 79 GLY A O 1
ATOM 605 N N . LEU A 1 80 ? 18.606 -2.578 -29.089 1.00 72.56 80 LEU A N 1
ATOM 606 C CA . LEU A 1 80 ? 19.759 -2.441 -28.205 1.00 72.56 80 LEU A CA 1
ATOM 607 C C . LEU A 1 80 ? 20.449 -3.804 -27.997 1.00 72.56 80 LEU A C 1
ATOM 609 O O . LEU A 1 80 ? 19.813 -4.726 -27.474 1.00 72.56 80 LEU A O 1
ATOM 613 N N . PRO A 1 81 ? 21.761 -3.938 -28.290 1.00 77.88 81 PRO A N 1
ATOM 614 C CA . PRO A 1 81 ? 22.493 -5.202 -28.141 1.00 77.88 81 PRO A CA 1
ATOM 615 C C . PRO A 1 81 ? 22.376 -5.822 -26.743 1.00 77.88 81 PRO A C 1
ATOM 617 O O . PRO A 1 81 ? 22.288 -7.040 -26.604 1.00 77.88 81 PRO A O 1
ATOM 620 N N . LEU A 1 82 ? 22.308 -4.979 -25.707 1.00 79.81 82 LEU A N 1
ATOM 621 C CA . LEU A 1 82 ? 22.102 -5.403 -24.323 1.00 79.81 82 LEU A CA 1
ATOM 622 C C . LEU A 1 82 ? 20.737 -6.077 -24.117 1.00 79.81 82 LEU A C 1
ATOM 624 O O . LEU A 1 82 ? 20.654 -7.104 -23.451 1.00 79.81 82 LEU A O 1
ATOM 628 N N . LEU A 1 83 ? 19.666 -5.530 -24.696 1.00 80.31 83 LEU A N 1
ATOM 629 C CA . LEU A 1 83 ? 18.321 -6.087 -24.553 1.00 80.31 83 LEU A CA 1
ATOM 630 C C . LEU A 1 83 ? 18.144 -7.362 -25.370 1.00 80.31 83 LEU A C 1
ATOM 632 O O . LEU A 1 83 ? 17.538 -8.307 -24.872 1.00 80.31 83 LEU A O 1
ATOM 636 N N . ALA A 1 84 ? 18.723 -7.425 -26.572 1.00 80.31 84 ALA A N 1
ATOM 637 C CA . ALA A 1 84 ? 18.781 -8.656 -27.355 1.00 80.31 84 ALA A CA 1
ATOM 638 C C . ALA A 1 84 ? 19.526 -9.770 -26.596 1.00 80.31 84 ALA A C 1
ATOM 640 O O . ALA A 1 84 ? 19.055 -10.906 -26.538 1.00 80.31 84 ALA A O 1
ATOM 641 N N . HIS A 1 85 ? 20.645 -9.436 -25.944 1.00 83.38 85 HIS A N 1
ATOM 642 C CA . HIS A 1 85 ? 21.411 -10.378 -25.130 1.00 83.38 85 HIS A CA 1
ATOM 643 C C . HIS A 1 85 ? 20.634 -10.854 -23.891 1.00 83.38 85 HIS A C 1
ATOM 645 O O . HIS A 1 85 ? 20.582 -12.051 -23.618 1.00 83.38 85 HIS A O 1
ATOM 651 N N . LEU A 1 86 ? 19.970 -9.947 -23.168 1.00 84.25 86 LEU A N 1
ATOM 652 C CA . LEU A 1 86 ? 19.144 -10.301 -22.005 1.00 84.25 86 LEU A CA 1
ATOM 653 C C . LEU A 1 86 ? 17.889 -11.098 -22.389 1.00 84.25 86 LEU A C 1
ATOM 655 O O . LEU A 1 86 ? 17.460 -11.966 -21.630 1.00 84.25 86 LEU A O 1
ATOM 659 N N . ALA A 1 87 ? 17.315 -10.841 -23.566 1.00 82.44 87 ALA A N 1
ATOM 660 C CA . ALA A 1 87 ? 16.212 -11.633 -24.103 1.00 82.44 87 ALA A CA 1
ATOM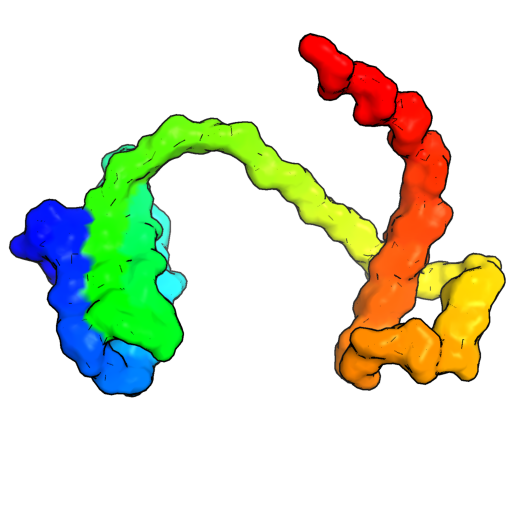 661 C C . ALA A 1 87 ? 16.657 -13.062 -24.465 1.00 82.44 87 ALA A C 1
ATOM 663 O O . ALA A 1 87 ? 15.928 -14.013 -24.191 1.00 82.44 87 ALA A O 1
ATOM 664 N N . ALA A 1 88 ? 17.859 -13.222 -25.030 1.00 85.56 88 ALA A N 1
ATOM 665 C CA . ALA A 1 88 ? 18.443 -14.524 -25.359 1.00 85.56 88 ALA A CA 1
ATOM 666 C C . ALA A 1 88 ? 18.936 -15.306 -24.124 1.00 85.56 88 ALA A C 1
ATOM 668 O O . ALA A 1 88 ? 18.996 -16.537 -24.154 1.00 85.56 88 ALA A O 1
ATOM 669 N N . HIS A 1 89 ? 19.267 -14.610 -23.032 1.00 85.81 89 HIS A N 1
ATOM 670 C CA . HIS A 1 89 ? 19.786 -15.198 -21.794 1.00 85.81 89 HIS A CA 1
ATOM 671 C C . HIS A 1 89 ? 18.953 -14.781 -20.568 1.00 85.81 89 HIS A C 1
ATOM 673 O O . HIS A 1 89 ? 19.436 -14.051 -19.696 1.00 85.81 89 HIS A O 1
ATOM 679 N N . PRO A 1 90 ? 17.702 -15.266 -20.451 1.00 80.06 90 PRO A N 1
ATOM 680 C CA . PRO A 1 90 ? 16.775 -14.868 -19.391 1.00 80.06 90 PRO A CA 1
ATOM 681 C C . PRO A 1 90 ? 17.256 -15.199 -17.970 1.00 80.06 90 PRO A C 1
ATOM 683 O O . PRO A 1 90 ? 16.777 -14.591 -17.019 1.00 80.06 90 PRO A O 1
ATOM 686 N N . GLN A 1 91 ? 18.195 -16.134 -17.814 1.00 85.12 91 GLN A N 1
ATOM 687 C CA . GLN A 1 91 ? 18.837 -16.486 -16.544 1.00 85.12 91 GLN A CA 1
ATOM 688 C C . GLN A 1 91 ? 19.720 -15.372 -15.963 1.00 85.12 91 GLN A C 1
ATOM 690 O O . GLN A 1 91 ? 20.055 -15.420 -14.785 1.00 85.12 91 GLN A O 1
ATOM 695 N N . LEU A 1 92 ? 20.106 -14.379 -16.773 1.00 85.69 92 LEU A N 1
ATOM 696 C CA . LEU A 1 92 ? 20.836 -13.199 -16.299 1.00 85.69 92 LEU A CA 1
ATOM 697 C C . LEU A 1 92 ? 19.928 -12.225 -15.535 1.00 85.69 92 LEU A C 1
ATOM 699 O O . LEU A 1 92 ? 20.421 -11.326 -14.857 1.00 85.69 92 LEU A O 1
ATOM 703 N N . LEU A 1 93 ? 18.606 -12.391 -15.641 1.00 82.69 93 LEU A N 1
ATOM 704 C CA . LEU A 1 93 ? 17.624 -11.621 -14.893 1.00 82.69 93 LEU A CA 1
ATOM 705 C C . LEU A 1 93 ? 17.151 -12.449 -13.695 1.00 82.69 93 LEU A C 1
ATOM 707 O O . LEU A 1 93 ? 16.408 -13.416 -13.866 1.00 82.69 93 LEU A O 1
ATOM 711 N N . ASP A 1 94 ? 17.522 -12.033 -12.483 1.00 87.62 94 ASP A N 1
ATOM 712 C CA . ASP A 1 94 ? 17.018 -12.624 -11.235 1.00 87.62 94 ASP A CA 1
ATOM 713 C C . ASP A 1 94 ? 15.584 -12.149 -10.942 1.00 87.62 94 ASP A C 1
ATOM 715 O O . ASP A 1 94 ? 15.294 -11.390 -10.016 1.00 87.62 94 ASP A O 1
ATOM 719 N N . VAL A 1 95 ? 14.669 -12.516 -11.836 1.00 86.38 95 VAL A N 1
ATOM 720 C CA . VAL A 1 95 ? 13.252 -12.171 -11.769 1.00 86.38 95 VAL A CA 1
ATOM 721 C C . VAL A 1 95 ? 12.413 -13.380 -12.146 1.00 86.38 95 VAL A C 1
ATOM 723 O O . VAL A 1 95 ? 12.787 -14.206 -12.980 1.00 86.38 95 VAL A O 1
ATOM 726 N N . SER A 1 96 ? 11.213 -13.460 -11.573 1.00 85.69 96 SER A N 1
ATOM 727 C CA . SER A 1 96 ? 10.255 -14.487 -11.973 1.00 85.69 96 SER A CA 1
ATOM 728 C C . SER A 1 96 ? 9.883 -14.338 -13.452 1.00 85.69 96 SER A C 1
ATOM 730 O O . SER A 1 96 ? 9.868 -13.229 -13.999 1.00 85.69 96 SER A O 1
ATOM 732 N N . GLU A 1 97 ? 9.499 -15.439 -14.092 1.00 83.50 97 GLU A N 1
ATOM 733 C CA . GLU A 1 97 ? 9.067 -15.433 -15.493 1.00 83.50 97 GLU A CA 1
ATOM 734 C C . GLU A 1 97 ? 7.925 -14.437 -15.756 1.00 83.50 97 GLU A C 1
ATOM 736 O O . GLU A 1 97 ? 7.962 -13.689 -16.731 1.00 83.50 97 GLU A O 1
ATOM 741 N N . LYS A 1 98 ? 6.977 -14.319 -14.815 1.00 86.19 98 LYS A N 1
ATOM 742 C CA . LYS A 1 98 ? 5.846 -13.373 -14.879 1.00 86.19 98 LYS A CA 1
ATOM 743 C C . LYS A 1 98 ? 6.269 -11.901 -14.909 1.00 86.19 98 LYS A C 1
ATOM 745 O O . LYS A 1 98 ? 5.488 -11.046 -15.310 1.00 86.19 98 LYS A O 1
ATOM 750 N N . THR A 1 99 ? 7.480 -11.593 -14.453 1.00 88.00 99 THR A N 1
ATOM 751 C CA . THR A 1 99 ? 8.013 -10.227 -14.337 1.00 88.00 99 THR A CA 1
ATOM 752 C C . THR A 1 99 ? 9.100 -9.911 -15.365 1.00 88.00 99 THR A C 1
ATOM 754 O O . THR A 1 99 ? 9.566 -8.774 -15.418 1.00 88.00 99 THR A O 1
ATOM 757 N N . ARG A 1 100 ? 9.490 -10.882 -16.200 1.00 83.19 100 ARG A N 1
ATOM 758 C CA . ARG A 1 100 ? 10.632 -10.779 -17.120 1.00 83.19 100 ARG A CA 1
ATOM 759 C C . ARG A 1 100 ? 10.456 -9.690 -18.178 1.00 83.19 100 ARG A C 1
ATOM 761 O O . ARG A 1 100 ? 11.355 -8.886 -18.389 1.00 83.19 100 ARG A O 1
ATOM 768 N N . ASP A 1 101 ? 9.274 -9.605 -18.776 1.00 82.31 101 ASP A N 1
ATOM 769 C CA . ASP A 1 101 ? 8.956 -8.574 -19.771 1.00 82.31 101 ASP A CA 1
ATOM 770 C C . ASP A 1 101 ? 9.017 -7.154 -19.173 1.00 82.31 101 ASP A C 1
ATOM 772 O O . ASP A 1 101 ? 9.607 -6.239 -19.746 1.00 82.31 101 ASP A O 1
ATOM 776 N N . ARG A 1 102 ? 8.518 -6.981 -17.942 1.00 82.88 102 ARG A N 1
ATOM 777 C CA . ARG A 1 102 ? 8.652 -5.713 -17.210 1.00 82.88 102 ARG A CA 1
ATOM 778 C C . ARG A 1 102 ? 10.117 -5.375 -16.922 1.00 82.88 102 ARG A C 1
ATOM 780 O O . ARG A 1 102 ? 10.488 -4.209 -17.023 1.00 82.88 102 ARG A O 1
ATOM 787 N N . ALA A 1 103 ? 10.936 -6.365 -16.571 1.00 85.50 103 ALA A N 1
ATOM 788 C CA . ALA A 1 103 ? 12.362 -6.165 -16.327 1.00 85.50 103 ALA A CA 1
ATOM 789 C C . ALA A 1 103 ? 13.097 -5.693 -17.594 1.00 85.50 103 ALA A C 1
ATOM 791 O O . ALA A 1 103 ? 13.852 -4.726 -17.527 1.00 85.50 103 ALA A O 1
ATOM 792 N N . LEU A 1 104 ? 12.807 -6.285 -18.758 1.00 83.31 104 LEU A N 1
ATOM 793 C CA . LEU A 1 104 ? 13.381 -5.845 -20.036 1.00 83.31 104 LEU A CA 1
ATOM 794 C C . LEU A 1 104 ? 12.997 -4.398 -20.375 1.00 83.31 104 LEU A C 1
ATOM 796 O O . LEU A 1 104 ? 13.849 -3.614 -20.785 1.00 83.31 104 LEU A O 1
ATOM 800 N N . ARG A 1 105 ? 11.741 -4.004 -20.137 1.00 81.69 105 ARG A N 1
ATOM 801 C CA . ARG A 1 105 ? 11.286 -2.617 -20.353 1.00 81.69 105 ARG A CA 1
ATOM 802 C C . ARG A 1 105 ? 11.968 -1.615 -19.420 1.00 81.69 105 ARG A C 1
ATOM 804 O O . ARG A 1 105 ? 12.238 -0.493 -19.834 1.00 81.69 105 ARG A O 1
ATOM 811 N N . LEU A 1 106 ? 12.261 -2.004 -18.177 1.00 82.00 106 LEU A N 1
ATOM 812 C CA . LEU A 1 106 ? 13.005 -1.158 -17.236 1.00 82.00 106 LEU A CA 1
ATOM 813 C C . LEU A 1 106 ? 14.440 -0.915 -17.714 1.00 82.00 106 LEU A C 1
ATOM 815 O O . LEU A 1 106 ? 14.884 0.229 -17.729 1.00 82.00 106 LEU A O 1
ATOM 819 N N . VAL A 1 107 ? 15.128 -1.968 -18.168 1.00 81.94 107 VAL A N 1
ATOM 820 C CA . VAL A 1 107 ? 16.477 -1.846 -18.742 1.00 81.94 107 VAL A CA 1
ATOM 821 C C . VAL A 1 107 ? 16.449 -0.981 -20.006 1.00 81.94 107 VAL A C 1
ATOM 823 O O . VAL A 1 107 ? 17.296 -0.106 -20.158 1.00 81.94 107 VAL A O 1
ATOM 826 N N . ALA A 1 108 ? 15.430 -1.138 -20.860 1.00 78.00 108 ALA A N 1
ATOM 827 C CA . ALA A 1 108 ? 15.235 -0.294 -22.040 1.00 78.00 108 ALA A CA 1
ATOM 828 C C . ALA A 1 108 ? 15.054 1.188 -21.687 1.00 78.00 108 ALA A C 1
ATOM 830 O O . ALA A 1 108 ? 15.669 2.055 -22.306 1.00 78.00 108 ALA A O 1
ATOM 831 N N . GLY A 1 109 ? 14.248 1.477 -20.660 1.00 70.31 109 GLY A N 1
ATOM 832 C CA . GLY A 1 109 ? 14.050 2.835 -20.158 1.00 70.31 109 GLY A CA 1
ATOM 833 C C . GLY A 1 109 ? 15.338 3.461 -19.622 1.00 70.31 109 GLY A C 1
ATOM 834 O O . GLY A 1 109 ? 15.564 4.648 -19.822 1.00 70.31 109 GLY A O 1
ATOM 835 N N . TRP A 1 110 ? 16.213 2.668 -18.998 1.00 70.06 110 TRP A N 1
ATOM 836 C CA . TRP A 1 110 ? 17.503 3.146 -18.490 1.00 70.06 110 TRP A CA 1
ATOM 837 C C . TRP A 1 110 ? 18.531 3.397 -19.592 1.00 70.06 110 TRP A C 1
ATOM 839 O O . TRP A 1 110 ? 19.252 4.391 -19.528 1.00 70.06 110 TRP A O 1
ATOM 849 N N . SER A 1 111 ? 18.586 2.551 -20.623 1.00 65.81 111 SER A N 1
ATOM 850 C CA . SER A 1 111 ? 19.514 2.742 -21.746 1.00 65.81 111 SER A CA 1
ATOM 851 C C . SER A 1 111 ? 19.224 4.006 -22.565 1.00 65.81 111 SER A C 1
ATOM 853 O O . SER A 1 111 ? 20.146 4.558 -23.155 1.00 65.81 111 SER A O 1
ATOM 855 N N . GLY A 1 112 ? 17.981 4.501 -22.567 1.00 57.44 112 GLY A N 1
ATOM 856 C CA . GLY A 1 112 ? 17.611 5.771 -23.207 1.00 57.44 112 GLY A CA 1
ATOM 857 C C . GLY A 1 112 ? 17.870 7.031 -22.366 1.00 57.44 112 GLY A C 1
ATOM 858 O O . GLY A 1 112 ? 17.720 8.135 -22.876 1.00 57.44 112 GLY A O 1
ATOM 859 N N . TRP A 1 113 ? 18.237 6.895 -21.085 1.00 50.81 113 TRP A N 1
ATOM 860 C CA . TRP A 1 113 ? 18.394 8.010 -20.130 1.00 50.81 113 TRP A CA 1
ATOM 861 C C . TRP A 1 113 ? 19.854 8.452 -19.907 1.00 50.81 113 TRP A C 1
ATOM 863 O O . TRP A 1 113 ? 20.108 9.365 -19.119 1.00 50.81 113 TRP A O 1
ATOM 873 N N . GLY A 1 114 ? 20.815 7.823 -20.593 1.00 46.72 114 GLY A N 1
ATOM 874 C CA . GLY A 1 114 ? 22.255 8.052 -20.406 1.00 46.72 114 GLY A CA 1
ATOM 875 C C . GLY A 1 114 ? 22.748 9.477 -20.694 1.00 46.72 114 GLY A C 1
ATOM 876 O O . GLY A 1 114 ? 23.756 9.877 -20.121 1.00 46.72 114 GLY A O 1
ATOM 877 N N . ASP A 1 115 ? 22.027 10.269 -21.494 1.00 45.97 115 ASP A N 1
ATOM 878 C CA . ASP A 1 115 ? 22.455 11.625 -21.883 1.00 45.97 115 ASP A CA 1
ATOM 879 C C . ASP A 1 115 ? 21.976 12.748 -20.941 1.00 45.97 115 ASP A C 1
ATOM 881 O O . ASP A 1 115 ? 22.439 13.882 -21.047 1.00 45.97 115 ASP A O 1
ATOM 885 N N . GLN A 1 116 ? 21.072 12.478 -19.989 1.00 43.06 116 GLN A N 1
ATOM 886 C CA . GLN A 1 116 ? 20.418 13.545 -19.209 1.00 43.06 116 GLN A CA 1
ATOM 887 C C . GLN A 1 116 ? 21.032 13.832 -17.823 1.00 43.06 116 GLN A C 1
ATOM 889 O O . GLN A 1 116 ? 20.567 14.734 -17.126 1.00 43.06 116 GLN A O 1
ATOM 894 N N . TRP A 1 117 ? 22.091 13.122 -17.413 1.00 42.78 117 TRP A N 1
ATOM 895 C CA . TRP A 1 117 ? 22.640 13.191 -16.043 1.00 42.78 117 TRP A CA 1
ATOM 896 C C . TRP A 1 117 ? 23.952 13.974 -15.868 1.00 42.78 117 TRP A C 1
ATOM 898 O O . TRP A 1 117 ? 24.557 13.911 -14.799 1.00 42.78 117 TRP A O 1
ATOM 908 N N . VAL A 1 118 ? 24.370 14.800 -16.834 1.00 43.31 118 VAL A N 1
ATOM 909 C CA . VAL A 1 118 ? 25.516 15.719 -16.625 1.00 43.31 118 VAL A CA 1
ATOM 910 C C . VAL A 1 118 ? 25.169 16.873 -15.653 1.00 43.31 118 VAL A C 1
ATOM 912 O O . VAL A 1 118 ? 26.057 17.549 -15.145 1.00 43.31 118 VAL A O 1
ATOM 915 N N . GLY A 1 119 ? 23.888 17.089 -15.325 1.00 36.53 119 GLY A N 1
ATOM 916 C CA . GLY A 1 119 ? 23.432 18.276 -14.583 1.00 36.53 119 GLY A CA 1
ATOM 917 C C . GLY A 1 119 ? 23.214 18.155 -13.067 1.00 36.53 119 GLY A C 1
ATOM 918 O O . GLY A 1 119 ? 22.958 19.177 -12.440 1.00 36.53 119 GLY A O 1
ATOM 919 N N . VAL A 1 120 ? 23.277 16.967 -12.447 1.00 38.78 120 VAL A N 1
ATOM 920 C CA . VAL A 1 120 ? 22.847 16.793 -11.030 1.00 38.78 120 VAL A CA 1
ATOM 921 C C . VAL A 1 120 ? 24.011 16.500 -10.069 1.00 38.78 120 VAL A C 1
ATOM 923 O O . VAL A 1 120 ? 23.813 16.270 -8.881 1.00 38.78 120 VAL A O 1
ATOM 926 N N . ALA A 1 121 ? 25.256 16.571 -10.542 1.00 35.44 121 ALA A N 1
ATOM 927 C CA . ALA A 1 121 ? 26.447 16.391 -9.708 1.00 35.44 121 ALA A CA 1
ATOM 928 C C . ALA A 1 121 ? 27.000 17.712 -9.141 1.00 35.44 121 ALA A C 1
ATOM 930 O O . ALA A 1 121 ? 28.205 17.857 -9.000 1.00 35.44 121 ALA A O 1
ATOM 931 N N . HIS A 1 122 ? 26.156 18.696 -8.825 1.00 35.78 122 HIS A N 1
ATOM 932 C CA . HIS A 1 122 ? 26.596 19.905 -8.121 1.00 35.78 122 HIS A CA 1
ATOM 933 C C . HIS A 1 122 ? 25.450 20.483 -7.289 1.00 35.78 122 HIS A C 1
ATOM 935 O O . HIS A 1 122 ? 24.780 21.393 -7.741 1.00 35.78 122 HIS A O 1
ATOM 941 N N . VAL A 1 123 ? 25.220 19.940 -6.091 1.00 36.03 123 VAL A N 1
ATOM 942 C CA . VAL A 1 123 ? 24.969 20.690 -4.841 1.00 36.03 123 VAL A CA 1
ATOM 943 C C . VAL A 1 123 ? 25.140 19.681 -3.699 1.00 36.03 123 VAL A C 1
ATOM 945 O O . VAL A 1 123 ? 24.198 19.027 -3.265 1.00 36.03 123 VAL A O 1
ATOM 948 N N . VAL A 1 124 ? 26.377 19.543 -3.226 1.00 37.62 124 VAL A N 1
ATOM 949 C CA . VAL A 1 124 ? 26.654 19.237 -1.820 1.00 37.62 124 VAL A CA 1
ATOM 950 C C . VAL A 1 124 ? 27.746 20.203 -1.387 1.00 37.62 124 VAL A C 1
ATOM 952 O O . VAL A 1 124 ? 28.928 19.985 -1.662 1.00 37.62 124 VAL A O 1
ATOM 955 N N . LYS A 1 125 ? 27.333 21.296 -0.753 1.00 37.25 125 LYS A N 1
ATOM 956 C CA . LYS A 1 125 ? 28.103 21.977 0.283 1.00 37.25 125 LYS A CA 1
ATOM 957 C C . LYS A 1 125 ? 27.178 22.829 1.132 1.00 37.25 125 LYS A C 1
ATOM 959 O O . LYS A 1 125 ? 26.303 23.486 0.531 1.00 37.25 125 LYS A O 1
#

Foldseek 3Di:
DVVCVVVVFKDKAFFDDPVVLVVVVVVVVPDDPVNQDPQWDWDWDQSPHGIIMIGIHGDPDPDDPDPDPQDQDPAQPCVDPVLVVCVVPVVVDPDDPVCSRSVSSVVSSVVVCVPPPPPPPDDDD

Radius of gyration: 22.68 Å; chains: 1; bounding box: 44×38×53 Å

Sequence (125 aa):
MDRVLKAGGVLRIENPPAAVRAAYRRALASIPLDEVPEGKRLIYRGRDRSHLVIELIDKPDPGPPPPAPIPIPHTADLGLPLLAHLAAHPQLLDVSEKTRDRALRLVAGWSGWGDQWVGVAHVVK

pLDDT: mean 76.96, std 14.4, range [35.44, 90.75]

Secondary structure (DSSP, 8-state):
-HHHHHTTTEEEE-S--HHHHHHHHHHHHT--GGGSPTTEEEEEE-SSSS-EEEEEEE----PSPPPPPPPPPSS--TTSHHHHHHHH-GGGS-S-GGGHHHHHHHHHHHHT-TTS-TTSS----